Protein AF-A0A379S3F8-F1 (afdb_monomer_lite)

Foldseek 3Di:
DPPVLVVQLVPFAFAQLRLVSLLVSVVVVLVVVVWDWDADPSGDIDTDPDDDPDDDDDDDDDRHDKDWDFDDADPVGKTWIDTRPDDPPVCQAQHWDWDQDPVRDTAIWTKHWDPPDDDDDPDPGTIITHHD

Organism: NCBI:txid59203

Sequence (132 aa):
MDLSLLKALCEADAIAASEQEVRQILLDEADRLHKEVRFDGLGSVLIRLNASDGPKVMICAHMDEVGFMVRSISGEGAIDVLPVGNVRMAARQLQPVRITTREECKIPGLLEGERSGNGGERTAGGYRCAFS

Secondary structure (DSSP, 8-state):
--HHHHHHHHHS--BTTB-HHHHHHHHHHHHHTT-EEEE-SS--EEEE----SS----------B-EEEEEEE-TTS-EEEEEES---GGGSSSEEEEEE-TT--EEEEEEEE----S-S------EEEE--

InterPro domains:
  IPR008007 Peptidase M42 [PF05343] (43-111)
  IPR051464 Peptidase M42 aminopeptidase [PTHR32481] (2-113)

Structure (mmCIF, N/CA/C/O backbone):
data_AF-A0A379S3F8-F1
#
_entry.id   AF-A0A379S3F8-F1
#
loop_
_atom_site.group_PDB
_atom_site.id
_atom_site.type_symbol
_atom_site.label_atom_id
_atom_site.label_alt_id
_atom_site.label_comp_id
_atom_site.label_asym_id
_atom_site.label_entity_id
_atom_site.label_seq_id
_atom_site.pdbx_PDB_ins_code
_atom_site.Cartn_x
_atom_site.Cartn_y
_atom_site.Cartn_z
_atom_site.occupancy
_atom_site.B_iso_or_equiv
_atom_site.auth_seq_id
_atom_site.auth_comp_id
_atom_site.auth_asym_id
_atom_site.auth_atom_id
_atom_site.pdbx_PDB_model_num
ATOM 1 N N . MET A 1 1 ? 9.503 18.018 -11.773 1.00 67.81 1 MET A N 1
ATOM 2 C CA . MET A 1 1 ? 8.979 16.889 -10.982 1.00 67.81 1 MET A CA 1
ATOM 3 C C . MET A 1 1 ? 7.505 16.777 -11.296 1.00 67.81 1 MET A C 1
ATOM 5 O O . MET A 1 1 ? 6.834 17.802 -11.260 1.00 67.81 1 MET A O 1
ATOM 9 N N . ASP A 1 2 ? 7.045 15.593 -11.682 1.00 90.25 2 ASP A N 1
ATOM 10 C CA . ASP A 1 2 ? 5.632 15.351 -11.967 1.00 90.25 2 ASP A CA 1
ATOM 11 C C . ASP A 1 2 ? 4.866 15.259 -10.639 1.00 90.25 2 ASP A C 1
ATOM 13 O O . ASP A 1 2 ? 5.033 14.310 -9.872 1.00 90.25 2 ASP A O 1
ATOM 17 N N . LEU A 1 3 ? 4.094 16.301 -10.326 1.00 95.06 3 LEU A N 1
ATOM 18 C CA . LEU A 1 3 ? 3.338 16.375 -9.075 1.00 95.06 3 LEU A CA 1
ATOM 19 C C . LEU A 1 3 ? 2.124 15.442 -9.078 1.00 95.06 3 LEU A C 1
ATOM 21 O O . LEU A 1 3 ? 1.717 14.995 -8.009 1.00 95.06 3 LEU A O 1
ATOM 25 N N . SER A 1 4 ? 1.567 15.133 -10.251 1.00 94.94 4 SER A N 1
ATOM 26 C CA . SER A 1 4 ? 0.477 14.163 -10.386 1.00 94.94 4 SER A CA 1
ATOM 27 C C . SER A 1 4 ? 0.950 12.760 -10.040 1.00 94.94 4 SER A C 1
ATOM 29 O O . SER A 1 4 ? 0.295 12.091 -9.246 1.00 94.94 4 SER A O 1
ATOM 31 N N . LEU A 1 5 ? 2.110 12.347 -10.560 1.00 94.75 5 LEU A N 1
ATOM 32 C CA . LEU A 1 5 ? 2.685 11.039 -10.248 1.00 94.75 5 LEU A CA 1
ATOM 33 C C . LEU A 1 5 ? 3.024 10.921 -8.760 1.00 94.75 5 LEU A C 1
ATOM 35 O O . LEU A 1 5 ? 2.689 9.922 -8.129 1.00 94.75 5 LEU A O 1
ATOM 39 N N . LEU A 1 6 ? 3.644 11.955 -8.179 1.00 96.56 6 LEU A N 1
ATOM 40 C CA . LEU A 1 6 ? 3.950 11.941 -6.749 1.00 96.56 6 LEU A CA 1
ATOM 41 C C . LEU A 1 6 ? 2.673 11.845 -5.904 1.00 96.56 6 LEU A C 1
ATOM 43 O O . LEU A 1 6 ? 2.626 11.056 -4.968 1.00 96.56 6 LEU A O 1
ATOM 47 N N . LYS A 1 7 ? 1.633 12.616 -6.243 1.00 96.50 7 LYS A N 1
ATOM 48 C CA . LYS A 1 7 ? 0.341 12.550 -5.554 1.00 96.50 7 LYS A CA 1
ATOM 49 C C . LYS A 1 7 ? -0.275 11.153 -5.659 1.00 96.50 7 LYS A C 1
ATOM 51 O O . LYS A 1 7 ? -0.700 10.628 -4.640 1.00 96.50 7 LYS A O 1
ATOM 56 N N . ALA A 1 8 ? -0.278 10.547 -6.846 1.00 96.44 8 ALA A N 1
ATOM 57 C CA . ALA A 1 8 ? -0.815 9.203 -7.050 1.00 96.44 8 ALA A CA 1
ATOM 58 C C . ALA A 1 8 ? -0.076 8.153 -6.205 1.00 96.44 8 ALA A C 1
ATOM 60 O O . ALA A 1 8 ? -0.720 7.342 -5.551 1.00 96.44 8 ALA A O 1
ATOM 61 N N . LEU A 1 9 ? 1.259 8.213 -6.156 1.00 96.69 9 LEU A N 1
ATOM 62 C CA . LEU A 1 9 ? 2.068 7.313 -5.327 1.00 96.69 9 LEU A CA 1
ATOM 63 C C . LEU A 1 9 ? 1.836 7.529 -3.826 1.00 96.69 9 LEU A C 1
ATOM 65 O O . LEU A 1 9 ? 1.779 6.561 -3.083 1.00 96.69 9 LEU A O 1
ATOM 69 N N . CYS A 1 10 ? 1.702 8.779 -3.375 1.00 96.12 10 CYS A N 1
ATOM 70 C CA . CYS A 1 10 ? 1.463 9.090 -1.963 1.00 96.12 10 CYS A CA 1
ATOM 71 C C . CYS A 1 10 ? 0.034 8.783 -1.495 1.00 96.12 10 CYS A C 1
ATOM 73 O O . CYS A 1 10 ? -0.185 8.627 -0.300 1.00 96.12 10 CYS A O 1
ATOM 75 N N . GLU A 1 11 ? -0.945 8.788 -2.399 1.00 96.38 11 GLU A N 1
ATOM 76 C CA . GLU A 1 11 ? -2.352 8.525 -2.074 1.00 96.38 11 GLU A CA 1
ATOM 77 C C . GLU A 1 11 ? -2.769 7.072 -2.318 1.00 96.38 11 GLU A C 1
ATOM 79 O O . GLU A 1 11 ? -3.896 6.714 -1.959 1.00 96.38 11 GLU A O 1
ATOM 84 N N . ALA A 1 12 ? -1.893 6.260 -2.908 1.00 97.06 12 ALA A N 1
ATOM 85 C CA . ALA A 1 12 ? -2.070 4.824 -3.044 1.00 97.06 12 ALA A CA 1
ATOM 86 C C . ALA A 1 12 ? -1.887 4.141 -1.683 1.00 97.06 12 ALA A C 1
ATOM 88 O O . ALA A 1 12 ? -0.900 4.396 -1.004 1.00 97.06 12 ALA A O 1
ATOM 89 N N . ASP A 1 13 ? -2.820 3.266 -1.302 1.00 96.81 13 ASP A N 1
ATOM 90 C CA . ASP A 1 13 ? -2.691 2.481 -0.070 1.00 96.81 13 ASP A CA 1
ATOM 91 C C . ASP A 1 13 ? -1.903 1.198 -0.366 1.00 96.81 13 ASP A C 1
ATOM 93 O O . ASP A 1 13 ? -2.372 0.332 -1.112 1.00 96.81 13 ASP A O 1
ATOM 97 N N . ALA A 1 14 ? -0.706 1.061 0.209 1.00 96.62 14 ALA A N 1
ATOM 98 C CA . ALA A 1 14 ? 0.168 -0.081 -0.069 1.00 96.62 14 ALA A CA 1
ATOM 99 C C . ALA A 1 14 ? 0.945 -0.545 1.167 1.00 96.62 14 ALA A C 1
ATOM 101 O O . ALA A 1 14 ? 2.114 -0.226 1.341 1.00 96.62 14 ALA A O 1
ATOM 102 N N . ILE A 1 15 ? 0.327 -1.353 2.029 1.00 96.50 15 ILE A N 1
ATOM 103 C CA . ILE A 1 15 ? 1.063 -2.016 3.119 1.00 96.50 15 ILE A CA 1
ATOM 104 C C . ILE A 1 15 ? 1.820 -3.245 2.604 1.00 96.50 15 ILE A C 1
ATOM 106 O O . ILE A 1 15 ? 1.475 -3.815 1.566 1.00 96.50 15 ILE A O 1
ATOM 110 N N . ALA A 1 16 ? 2.808 -3.712 3.370 1.00 94.38 16 ALA A N 1
ATOM 111 C CA . ALA A 1 16 ? 3.544 -4.933 3.052 1.00 94.38 16 ALA A CA 1
ATOM 112 C C . ALA A 1 16 ? 2.597 -6.104 2.703 1.00 94.38 16 ALA A C 1
ATOM 114 O O . ALA A 1 16 ? 1.623 -6.366 3.414 1.00 94.38 16 ALA A O 1
ATOM 115 N N . ALA A 1 17 ? 2.907 -6.809 1.608 1.00 91.50 17 ALA A N 1
ATOM 116 C CA . ALA A 1 17 ? 2.105 -7.871 0.981 1.00 91.50 17 ALA A CA 1
ATOM 117 C C . ALA A 1 17 ? 0.786 -7.441 0.297 1.00 91.50 17 ALA A C 1
ATOM 119 O O . ALA A 1 17 ? 0.124 -8.280 -0.311 1.00 91.50 17 ALA A O 1
ATOM 120 N N . SER A 1 18 ? 0.393 -6.167 0.353 1.00 95.31 18 SER A N 1
ATOM 121 C CA . SER A 1 18 ? -0.781 -5.611 -0.342 1.00 95.31 18 SER A CA 1
ATOM 122 C C . SER A 1 18 ? -0.400 -4.341 -1.105 1.00 95.31 18 SER A C 1
ATOM 124 O O . SER A 1 18 ? -0.876 -3.256 -0.806 1.00 95.31 18 SER A O 1
ATOM 126 N N . GLU A 1 19 ? 0.474 -4.485 -2.103 1.00 96.44 19 GLU A N 1
ATOM 127 C CA . GLU A 1 19 ? 1.135 -3.364 -2.802 1.00 96.44 19 GLU A CA 1
ATOM 128 C C . GLU A 1 19 ? 0.543 -3.090 -4.201 1.00 96.44 19 GLU A C 1
ATOM 130 O O . GLU A 1 19 ? 1.209 -2.531 -5.072 1.00 96.44 19 GLU A O 1
ATOM 135 N N . GLN A 1 20 ? -0.682 -3.556 -4.461 1.00 95.31 20 GLN A N 1
ATOM 136 C CA . GLN A 1 20 ? -1.269 -3.589 -5.808 1.00 95.31 20 GLN A CA 1
ATOM 137 C C . GLN A 1 20 ? -1.469 -2.184 -6.400 1.00 95.31 20 GLN A C 1
ATOM 139 O O . GLN A 1 20 ? -1.178 -1.985 -7.577 1.00 95.31 20 GLN A O 1
ATOM 144 N N . GLU A 1 21 ? -1.905 -1.204 -5.595 1.00 96.44 21 GLU A N 1
ATOM 145 C CA . GLU A 1 21 ? -2.148 0.171 -6.063 1.00 96.44 21 GLU A CA 1
ATOM 146 C C . GLU A 1 21 ? -0.852 0.821 -6.586 1.00 96.44 21 GLU A C 1
ATOM 148 O O . GLU A 1 21 ? -0.800 1.295 -7.721 1.00 96.44 21 GLU A O 1
ATOM 153 N N . VAL A 1 22 ? 0.232 0.761 -5.802 1.00 97.31 22 VAL A N 1
ATOM 154 C CA . VAL A 1 22 ? 1.554 1.280 -6.205 1.00 97.31 22 VAL A CA 1
ATOM 155 C C . VAL A 1 22 ? 2.121 0.489 -7.380 1.00 97.31 22 VAL A C 1
ATOM 157 O O . VAL A 1 22 ? 2.674 1.067 -8.318 1.00 97.31 22 VAL A O 1
ATOM 160 N N . ARG A 1 23 ? 1.959 -0.838 -7.367 1.00 96.75 23 ARG A N 1
ATOM 161 C CA . ARG A 1 23 ? 2.400 -1.704 -8.460 1.00 96.75 23 ARG A CA 1
ATOM 162 C C . ARG A 1 23 ? 1.754 -1.311 -9.780 1.00 96.75 23 ARG A C 1
ATOM 164 O O . ARG A 1 23 ? 2.474 -1.205 -10.767 1.00 96.75 23 ARG A O 1
ATOM 171 N N . GLN A 1 24 ? 0.444 -1.073 -9.805 1.00 96.69 24 GLN A N 1
ATOM 172 C CA . GLN A 1 24 ? -0.255 -0.686 -11.028 1.00 96.69 24 GLN A CA 1
ATOM 173 C C . GLN A 1 24 ? 0.280 0.640 -11.580 1.00 96.69 24 GLN A C 1
ATOM 175 O O . GLN A 1 24 ? 0.597 0.712 -12.763 1.00 96.69 24 GLN A O 1
ATOM 180 N N . ILE A 1 25 ? 0.507 1.636 -10.715 1.00 96.94 25 ILE A N 1
ATOM 181 C CA . ILE A 1 25 ? 1.110 2.919 -11.112 1.00 96.94 25 ILE A CA 1
ATOM 182 C C . ILE A 1 25 ? 2.487 2.703 -11.766 1.00 96.94 25 ILE A C 1
ATOM 184 O O . ILE A 1 25 ? 2.793 3.301 -12.797 1.00 96.94 25 ILE A O 1
ATOM 188 N N . LEU A 1 26 ? 3.322 1.822 -11.203 1.00 96.50 26 LEU A N 1
ATOM 189 C CA . LEU A 1 26 ? 4.633 1.498 -11.780 1.00 96.50 26 LEU A CA 1
ATOM 190 C C . LEU A 1 26 ? 4.527 0.781 -13.132 1.00 96.50 26 LEU A C 1
ATOM 192 O O . LEU A 1 26 ? 5.360 1.020 -14.009 1.00 96.50 26 LEU A O 1
ATOM 196 N N . LEU A 1 27 ? 3.535 -0.097 -13.304 1.00 96.44 27 LEU A N 1
ATOM 197 C CA . LEU A 1 27 ? 3.286 -0.787 -14.571 1.00 96.44 27 LEU A CA 1
ATOM 198 C C . LEU A 1 27 ? 2.832 0.179 -15.658 1.00 96.44 27 LEU A C 1
ATOM 200 O O . LEU A 1 27 ? 3.366 0.115 -16.763 1.00 96.44 27 LEU A O 1
ATOM 204 N N . ASP A 1 28 ? 1.929 1.100 -15.333 1.00 96.44 28 ASP A N 1
ATOM 205 C CA . ASP A 1 28 ? 1.430 2.102 -16.273 1.00 96.44 28 ASP A CA 1
ATOM 206 C C . ASP A 1 28 ? 2.566 3.024 -16.746 1.00 96.44 28 ASP A C 1
ATOM 208 O O . ASP A 1 28 ? 2.716 3.285 -17.941 1.00 96.44 28 ASP A O 1
ATOM 212 N N . GLU A 1 29 ? 3.441 3.459 -15.832 1.00 95.19 29 GLU A N 1
ATOM 213 C CA . GLU A 1 29 ? 4.620 4.259 -16.187 1.00 95.19 29 GLU A CA 1
ATOM 214 C C . GLU A 1 29 ? 5.647 3.472 -17.014 1.00 95.19 29 GLU A C 1
ATOM 216 O O . GLU A 1 29 ? 6.257 4.017 -17.942 1.00 95.19 29 GLU A O 1
ATOM 221 N N . ALA A 1 30 ? 5.847 2.188 -16.708 1.00 95.19 30 ALA A N 1
ATOM 222 C CA . ALA A 1 30 ? 6.737 1.329 -17.481 1.00 95.19 30 ALA A CA 1
ATOM 223 C C . ALA A 1 30 ? 6.199 1.076 -18.897 1.00 95.19 30 ALA A C 1
ATOM 225 O O . ALA A 1 30 ? 6.976 1.141 -19.855 1.00 95.19 30 ALA A O 1
ATOM 226 N N . ASP A 1 31 ? 4.893 0.839 -19.038 1.00 95.69 31 ASP A N 1
ATOM 227 C CA . ASP A 1 31 ? 4.222 0.629 -20.322 1.00 95.69 31 ASP A CA 1
ATOM 228 C C . ASP A 1 31 ? 4.250 1.897 -21.182 1.00 95.69 31 ASP A C 1
ATOM 230 O O . ASP A 1 31 ? 4.649 1.852 -22.349 1.00 95.69 31 ASP A O 1
ATOM 234 N N . ARG A 1 32 ? 3.985 3.061 -20.572 1.00 95.00 32 ARG A N 1
ATOM 235 C CA . ARG A 1 32 ? 4.102 4.382 -21.215 1.00 95.00 32 ARG A CA 1
ATOM 236 C C . ARG A 1 32 ? 5.498 4.642 -21.790 1.00 95.00 32 ARG A C 1
ATOM 238 O O . ARG A 1 32 ? 5.643 5.368 -22.773 1.00 95.00 32 ARG A O 1
ATOM 245 N N . LEU A 1 33 ? 6.536 4.074 -21.177 1.00 94.69 33 LEU A N 1
ATOM 246 C CA . LEU A 1 33 ? 7.931 4.167 -21.623 1.00 94.69 33 LEU A CA 1
ATOM 247 C C . LEU A 1 33 ? 8.397 2.943 -22.431 1.00 94.69 33 LEU A C 1
ATOM 249 O O . LEU A 1 33 ? 9.587 2.853 -22.762 1.00 94.69 33 LEU A O 1
ATOM 253 N N . HIS A 1 34 ? 7.487 2.012 -22.731 1.00 94.75 34 HIS A N 1
ATOM 254 C CA . HIS A 1 34 ? 7.724 0.752 -23.437 1.00 94.75 34 HIS A CA 1
ATOM 255 C C . HIS A 1 34 ? 8.895 -0.050 -22.853 1.00 94.75 34 HIS A C 1
ATOM 257 O O . HIS A 1 34 ? 9.795 -0.505 -23.569 1.00 94.75 34 HIS A O 1
ATOM 263 N N . LYS A 1 35 ? 8.928 -0.173 -21.524 1.00 95.44 35 LYS A N 1
ATOM 264 C CA . LYS A 1 35 ? 9.963 -0.913 -20.798 1.00 95.44 35 LYS A CA 1
ATOM 265 C C . LYS A 1 35 ? 9.520 -2.332 -20.499 1.00 95.44 35 LYS A C 1
ATOM 267 O O . LYS A 1 35 ? 8.362 -2.605 -20.212 1.00 95.44 35 LYS A O 1
ATOM 272 N N . GLU A 1 36 ? 10.483 -3.246 -20.539 1.00 94.00 36 GLU A N 1
ATOM 273 C CA . GLU A 1 36 ? 10.242 -4.621 -20.126 1.00 94.00 36 GLU A CA 1
ATOM 274 C C . GLU A 1 36 ? 10.110 -4.678 -18.606 1.00 94.00 36 GLU A C 1
ATOM 276 O O . GLU A 1 36 ? 11.012 -4.243 -17.877 1.00 94.00 36 GLU A O 1
ATOM 281 N N . VAL A 1 37 ? 9.008 -5.266 -18.154 1.00 96.62 37 VAL A N 1
ATOM 282 C CA . VAL A 1 37 ? 8.728 -5.506 -16.744 1.00 96.62 37 VAL A CA 1
ATOM 283 C C . VAL A 1 37 ? 8.780 -6.998 -16.452 1.00 96.62 37 VAL A C 1
ATOM 285 O O . VAL A 1 37 ? 8.283 -7.824 -17.217 1.00 96.62 37 VAL A O 1
ATOM 288 N N . ARG A 1 38 ? 9.385 -7.347 -15.320 1.00 96.44 38 ARG A N 1
ATOM 289 C CA . ARG A 1 38 ? 9.357 -8.685 -14.731 1.00 96.44 38 ARG A CA 1
ATOM 290 C C . ARG A 1 38 ? 8.938 -8.580 -13.271 1.00 96.44 38 ARG A C 1
ATOM 292 O O . ARG A 1 38 ? 9.053 -7.515 -12.673 1.00 96.44 38 ARG A O 1
ATOM 299 N N . PHE A 1 39 ? 8.514 -9.699 -12.701 1.00 96.38 39 PHE A N 1
ATOM 300 C CA . PHE A 1 39 ? 8.193 -9.801 -11.281 1.00 96.38 39 PHE A CA 1
ATOM 301 C C . PHE A 1 39 ? 9.059 -10.862 -10.612 1.00 96.38 39 PHE A C 1
ATOM 303 O O . PHE A 1 39 ? 9.471 -11.829 -11.262 1.00 96.38 39 PHE A O 1
ATOM 310 N N . ASP A 1 40 ? 9.332 -10.683 -9.323 1.00 94.50 40 ASP A N 1
ATOM 311 C CA . ASP A 1 40 ? 9.836 -11.768 -8.481 1.00 94.50 40 ASP A CA 1
ATOM 312 C C . ASP A 1 40 ? 8.679 -12.599 -7.886 1.00 94.50 40 ASP A C 1
ATOM 314 O O . ASP A 1 40 ? 7.504 -12.365 -8.173 1.00 94.50 40 ASP A O 1
ATOM 318 N N . GLY A 1 41 ? 9.005 -13.598 -7.060 1.00 93.44 41 GLY A N 1
ATOM 319 C 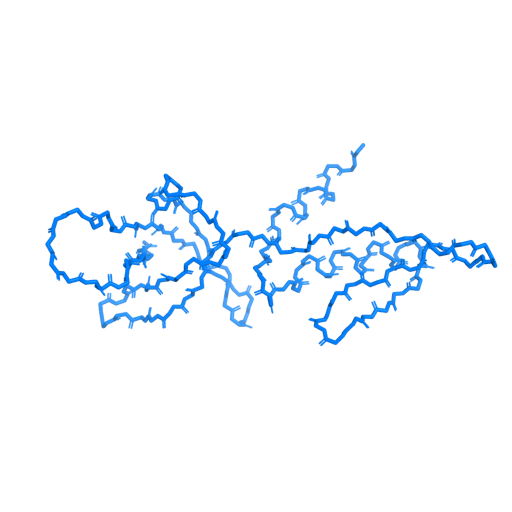CA . GLY A 1 41 ? 8.006 -14.471 -6.432 1.00 93.44 41 GLY A CA 1
ATOM 320 C C . GLY A 1 41 ? 7.163 -13.813 -5.330 1.00 93.44 41 GLY A C 1
ATOM 321 O O . GLY A 1 41 ? 6.156 -14.391 -4.930 1.00 93.44 41 GLY A O 1
ATOM 322 N N . LEU A 1 42 ? 7.558 -12.635 -4.838 1.00 93.00 42 LEU A N 1
ATOM 323 C CA . LEU A 1 42 ? 6.805 -11.842 -3.857 1.00 93.00 42 LEU A CA 1
ATOM 324 C C . LEU A 1 42 ? 5.945 -10.771 -4.543 1.00 93.00 42 LEU A C 1
ATOM 326 O O . LEU A 1 42 ? 4.981 -10.268 -3.969 1.00 93.00 42 LEU A O 1
ATOM 330 N N . GLY A 1 43 ? 6.266 -10.462 -5.799 1.00 92.06 43 GLY A N 1
ATOM 331 C CA . GLY A 1 43 ? 5.593 -9.473 -6.615 1.00 92.06 43 GLY A CA 1
ATOM 332 C C . GLY A 1 43 ? 6.327 -8.135 -6.737 1.00 92.06 43 GLY A C 1
ATOM 333 O O . GLY A 1 43 ? 5.746 -7.182 -7.248 1.00 92.06 43 GLY A O 1
ATOM 334 N N . SER A 1 44 ? 7.593 -8.040 -6.334 1.00 95.50 44 SER A N 1
ATOM 335 C CA . SER A 1 44 ? 8.397 -6.847 -6.616 1.00 95.50 44 SER A CA 1
ATOM 336 C C . SER A 1 44 ? 8.463 -6.598 -8.122 1.00 95.50 44 SER A C 1
ATOM 338 O O . SER A 1 44 ? 8.563 -7.542 -8.909 1.00 95.50 44 SER A O 1
ATOM 340 N N . VAL A 1 45 ? 8.444 -5.330 -8.530 1.00 96.88 45 VAL A N 1
ATOM 341 C CA . VAL A 1 45 ? 8.497 -4.932 -9.942 1.00 96.88 45 VAL A CA 1
ATOM 342 C C . VAL A 1 45 ? 9.947 -4.704 -10.363 1.00 96.88 45 VAL A C 1
ATOM 344 O O . VAL A 1 45 ? 10.633 -3.838 -9.826 1.00 96.88 45 VAL A O 1
ATOM 347 N N . LEU A 1 46 ? 10.421 -5.457 -11.356 1.00 97.31 46 LEU A N 1
ATOM 348 C CA . LEU A 1 46 ? 11.745 -5.296 -11.953 1.00 97.31 46 LEU A CA 1
ATOM 349 C C . LEU A 1 46 ? 11.609 -4.697 -13.353 1.00 97.31 46 LEU A C 1
ATOM 351 O O . LEU A 1 46 ? 11.208 -5.382 -14.294 1.00 97.31 46 LEU A O 1
ATOM 355 N N . ILE A 1 47 ? 11.984 -3.427 -13.498 1.00 97.06 47 ILE A N 1
ATOM 356 C CA . ILE A 1 47 ? 11.922 -2.699 -14.770 1.00 97.06 47 ILE A CA 1
ATOM 357 C C . ILE A 1 47 ? 13.315 -2.651 -15.394 1.00 97.06 47 ILE A C 1
ATOM 359 O O . ILE A 1 47 ? 14.260 -2.112 -14.810 1.00 97.06 47 ILE A O 1
ATOM 363 N N . ARG A 1 48 ? 13.457 -3.177 -16.613 1.00 95.44 48 ARG A N 1
ATOM 364 C CA . ARG A 1 48 ? 14.713 -3.083 -17.365 1.00 95.44 48 ARG A CA 1
ATOM 365 C C . ARG A 1 48 ? 14.750 -1.784 -18.170 1.00 95.44 48 ARG A C 1
ATOM 367 O O . ARG A 1 48 ? 14.032 -1.631 -19.154 1.00 95.44 48 ARG A O 1
ATOM 374 N N . LEU A 1 49 ? 15.631 -0.858 -17.783 1.00 94.25 49 LEU A N 1
ATOM 375 C CA . LEU A 1 49 ? 15.768 0.439 -18.460 1.00 94.25 49 LEU A CA 1
ATOM 376 C C . LEU A 1 49 ?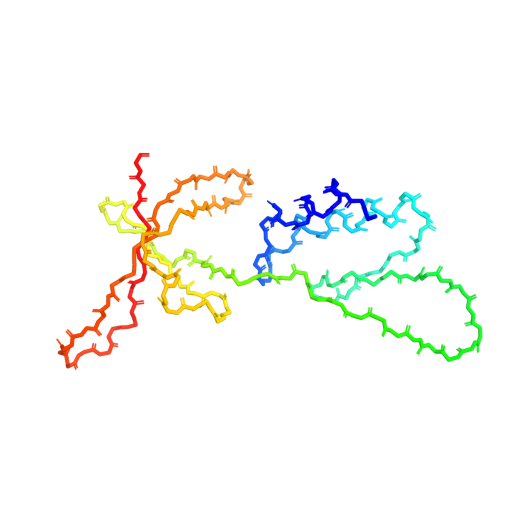 16.348 0.324 -19.878 1.00 94.25 49 LEU A C 1
ATOM 378 O O . LEU A 1 49 ? 15.871 1.003 -20.793 1.00 94.25 49 LEU A O 1
ATOM 382 N N . ASN A 1 50 ? 17.369 -0.515 -20.065 1.00 91.81 50 ASN A N 1
ATOM 383 C CA . ASN A 1 50 ? 18.041 -0.746 -21.342 1.00 91.81 50 ASN A CA 1
ATOM 384 C C . ASN A 1 50 ? 18.636 -2.165 -21.437 1.00 91.81 50 ASN A C 1
ATOM 386 O O . ASN A 1 50 ? 18.751 -2.888 -20.446 1.00 91.81 50 ASN A O 1
ATOM 390 N N . ALA A 1 51 ? 19.012 -2.561 -22.653 1.00 91.44 51 ALA A N 1
ATOM 391 C CA . ALA A 1 51 ? 19.853 -3.727 -22.902 1.00 91.44 51 ALA A CA 1
ATOM 392 C C . ALA A 1 51 ? 21.303 -3.256 -23.084 1.00 91.44 51 ALA A C 1
ATOM 394 O O . ALA A 1 51 ? 21.561 -2.356 -23.882 1.00 91.44 51 ALA A O 1
ATOM 395 N N . SER A 1 52 ? 22.229 -3.825 -22.316 1.00 93.38 52 SER A N 1
ATOM 396 C CA . SER A 1 52 ? 23.656 -3.502 -22.358 1.00 93.38 52 SER A CA 1
ATOM 397 C C . SER A 1 52 ? 24.468 -4.719 -21.921 1.00 93.38 52 SER A C 1
ATOM 399 O O . SER A 1 52 ? 24.038 -5.447 -21.024 1.00 93.38 52 SER A O 1
ATOM 401 N N . ASP A 1 53 ? 25.642 -4.900 -22.525 1.00 93.62 53 ASP A N 1
ATOM 402 C CA . ASP A 1 53 ? 26.615 -5.945 -22.170 1.00 93.62 53 ASP A CA 1
ATOM 403 C C . ASP A 1 53 ? 27.576 -5.504 -21.047 1.00 93.62 53 ASP A C 1
ATOM 405 O O . ASP A 1 53 ? 28.480 -6.240 -20.653 1.00 93.62 53 ASP A O 1
ATOM 409 N N . GLY A 1 54 ? 27.396 -4.285 -20.527 1.00 95.19 54 GLY A N 1
ATOM 410 C CA . GLY A 1 54 ? 28.143 -3.755 -19.389 1.00 95.19 54 GLY A CA 1
ATOM 411 C C . GLY A 1 54 ? 27.697 -4.320 -18.028 1.00 95.19 54 GLY A C 1
ATOM 412 O O . GLY A 1 54 ? 26.853 -5.217 -17.947 1.00 95.19 54 GLY A O 1
ATOM 413 N N . PRO A 1 55 ? 28.240 -3.786 -16.916 1.00 95.50 55 PRO A N 1
ATOM 414 C CA . PRO A 1 55 ? 27.847 -4.209 -15.576 1.00 95.50 55 PRO A CA 1
ATOM 415 C C . PRO A 1 55 ? 26.361 -3.926 -15.312 1.00 95.50 55 PRO A C 1
ATOM 417 O O . PRO A 1 55 ? 25.842 -2.860 -15.647 1.00 95.50 55 PRO A O 1
ATOM 420 N N . LYS A 1 56 ? 25.675 -4.875 -14.665 1.00 95.56 56 LYS A N 1
ATOM 421 C CA . LYS A 1 56 ? 24.274 -4.714 -14.255 1.00 95.56 56 LYS A CA 1
ATOM 422 C C . LYS A 1 56 ? 24.199 -3.846 -13.003 1.00 95.56 56 LYS A C 1
ATOM 424 O O . LYS A 1 56 ? 24.773 -4.198 -11.976 1.00 95.56 56 LYS A O 1
ATOM 429 N N . VAL A 1 57 ? 23.463 -2.741 -13.089 1.00 96.19 57 VAL A N 1
ATOM 430 C CA . VAL A 1 57 ? 23.216 -1.820 -11.973 1.00 96.19 57 VAL A CA 1
ATOM 431 C C . VAL A 1 57 ? 21.745 -1.900 -11.580 1.00 96.19 57 VAL A C 1
ATOM 433 O O . VAL A 1 57 ? 20.872 -1.854 -12.445 1.00 96.19 57 VAL A O 1
ATOM 436 N N . MET A 1 58 ? 21.477 -2.015 -10.279 1.00 96.56 58 MET A N 1
ATOM 437 C CA . MET A 1 58 ? 20.126 -2.041 -9.721 1.00 96.56 58 MET A CA 1
ATOM 438 C C . MET A 1 58 ? 19.892 -0.787 -8.882 1.00 96.56 58 MET A C 1
ATOM 440 O O . MET A 1 58 ? 20.654 -0.507 -7.958 1.00 96.56 58 MET A O 1
ATOM 444 N N . ILE A 1 59 ? 18.823 -0.058 -9.198 1.00 97.38 59 ILE A N 1
ATOM 445 C CA . ILE A 1 59 ? 18.280 1.006 -8.352 1.00 97.38 59 ILE A CA 1
ATOM 446 C C . ILE A 1 59 ? 17.025 0.428 -7.710 1.00 97.38 59 ILE A C 1
ATOM 448 O O . ILE A 1 59 ? 16.135 -0.029 -8.424 1.00 97.38 59 ILE A O 1
ATOM 452 N N . CYS A 1 60 ? 16.986 0.397 -6.381 1.00 96.12 60 CYS A N 1
ATOM 453 C CA . CYS A 1 60 ? 15.910 -0.234 -5.629 1.00 96.12 60 CYS A CA 1
ATOM 454 C C . CYS A 1 60 ? 15.217 0.789 -4.728 1.00 96.12 60 CYS A C 1
ATOM 456 O O . CYS A 1 60 ? 15.879 1.580 -4.055 1.00 96.12 60 CYS A O 1
ATOM 458 N N . ALA A 1 61 ? 13.891 0.735 -4.721 1.00 96.56 61 ALA A N 1
ATOM 459 C CA . ALA A 1 61 ? 13.004 1.389 -3.771 1.00 96.56 61 ALA A CA 1
ATOM 460 C C . ALA A 1 61 ? 11.958 0.354 -3.336 1.00 96.56 61 ALA A C 1
ATOM 462 O O . ALA A 1 61 ? 11.693 -0.596 -4.075 1.00 96.56 61 ALA A O 1
ATOM 463 N N . HIS A 1 62 ? 11.391 0.518 -2.145 1.00 96.38 62 HIS A N 1
ATOM 464 C CA . HIS A 1 62 ? 10.340 -0.364 -1.642 1.00 96.38 62 HIS A CA 1
ATOM 465 C C . HIS A 1 62 ? 8.961 0.252 -1.930 1.00 96.38 62 HIS A C 1
ATOM 467 O O . HIS A 1 62 ? 8.830 1.476 -1.950 1.00 96.38 62 HIS A O 1
ATOM 473 N N . MET A 1 63 ? 7.968 -0.591 -2.236 1.00 96.25 63 MET A N 1
ATOM 474 C CA . MET A 1 63 ? 6.608 -0.151 -2.592 1.00 96.25 63 MET A CA 1
ATOM 475 C C . MET A 1 63 ? 5.730 0.067 -1.363 1.00 96.25 63 MET A C 1
ATOM 477 O O . MET A 1 63 ? 4.731 0.774 -1.449 1.00 96.25 63 MET A O 1
ATOM 481 N N . ASP A 1 64 ? 6.087 -0.570 -0.253 1.00 96.69 64 ASP A N 1
ATOM 482 C CA . ASP A 1 64 ? 5.277 -0.611 0.945 1.00 96.69 64 ASP A CA 1
ATOM 483 C C . ASP A 1 64 ? 5.438 0.632 1.823 1.00 96.69 64 ASP A C 1
ATOM 485 O O . ASP A 1 64 ? 6.508 1.239 1.931 1.00 96.69 64 ASP A O 1
ATOM 489 N N . GLU A 1 65 ? 4.363 0.958 2.526 1.00 95.81 65 GLU A N 1
ATOM 490 C CA . GLU A 1 65 ? 4.329 1.957 3.579 1.00 95.81 65 GLU A CA 1
ATOM 491 C C . GLU A 1 65 ? 3.986 1.341 4.942 1.00 95.81 65 GLU A C 1
ATOM 493 O O . GLU A 1 65 ? 3.459 0.230 5.071 1.00 95.81 65 GLU A O 1
ATOM 498 N N . VAL A 1 66 ? 4.292 2.094 5.999 1.00 96.00 66 VAL A N 1
ATOM 499 C CA . VAL A 1 66 ? 3.891 1.725 7.359 1.00 96.00 66 VAL A CA 1
ATOM 500 C C . VAL A 1 66 ? 2.395 1.959 7.542 1.00 96.00 66 VAL A C 1
ATOM 502 O O . VAL A 1 66 ? 1.867 2.994 7.152 1.00 96.00 66 VAL A O 1
ATOM 505 N N . GLY A 1 67 ? 1.714 1.035 8.212 1.00 95.00 67 GLY A N 1
ATOM 506 C CA . GLY A 1 67 ? 0.267 1.117 8.369 1.00 95.00 67 GLY A CA 1
ATOM 507 C C . GLY A 1 67 ? -0.264 0.180 9.439 1.00 95.00 67 GLY A C 1
ATOM 508 O O . GLY A 1 67 ? 0.420 -0.137 10.416 1.00 95.00 67 GLY A O 1
ATOM 509 N N . PHE A 1 68 ? -1.503 -0.266 9.255 1.00 95.06 68 PHE A N 1
ATOM 510 C CA . PHE A 1 68 ? -2.188 -1.161 10.179 1.00 95.06 68 PHE A CA 1
ATOM 511 C C . PHE A 1 68 ? -2.951 -2.245 9.418 1.00 95.06 68 PHE A C 1
ATOM 513 O O . PHE A 1 68 ? -3.402 -2.029 8.297 1.00 95.06 68 PHE A O 1
ATOM 520 N N . MET A 1 69 ? -3.123 -3.404 10.048 1.00 95.38 69 MET A N 1
ATOM 521 C CA . MET A 1 69 ? -3.899 -4.527 9.526 1.00 95.38 69 MET A CA 1
ATOM 522 C C . MET A 1 69 ? -5.010 -4.892 10.505 1.00 95.38 69 MET A C 1
ATOM 524 O O . MET A 1 69 ? -4.769 -4.999 11.708 1.00 95.38 69 MET A O 1
ATOM 528 N N . VAL A 1 70 ? -6.216 -5.117 9.983 1.00 95.06 70 VAL A N 1
ATOM 529 C CA . VAL A 1 70 ? -7.362 -5.585 10.773 1.00 95.06 70 VAL A CA 1
ATOM 530 C C . VAL A 1 70 ? -7.073 -6.969 11.353 1.00 95.06 70 VAL A C 1
ATOM 532 O O . VAL A 1 70 ? -6.720 -7.896 10.626 1.00 95.06 70 VAL A O 1
ATOM 535 N N . ARG A 1 71 ? -7.239 -7.103 12.670 1.00 94.25 71 ARG A N 1
ATOM 536 C CA . ARG A 1 71 ? -7.037 -8.344 13.424 1.00 94.25 71 ARG A CA 1
ATOM 537 C C . ARG A 1 71 ? -8.359 -9.001 13.803 1.00 94.25 71 ARG A C 1
ATOM 539 O O . ARG A 1 71 ? -8.510 -10.208 13.636 1.00 94.25 71 ARG A O 1
ATOM 546 N N . SER A 1 72 ? -9.280 -8.223 14.357 1.00 93.69 72 SER A N 1
ATOM 547 C CA . SER A 1 72 ? -10.568 -8.703 14.857 1.00 93.69 72 SER A CA 1
ATOM 548 C C . SER A 1 72 ? -11.617 -7.604 14.793 1.00 93.69 72 SER A C 1
ATOM 550 O O . SER A 1 72 ? -11.295 -6.422 14.710 1.00 93.69 72 SER A O 1
ATOM 552 N N . ILE A 1 73 ? -12.880 -8.019 14.817 1.00 93.69 73 ILE A N 1
ATOM 553 C CA . ILE A 1 73 ? -14.036 -7.130 14.909 1.00 93.69 73 ILE A CA 1
ATOM 554 C C . ILE A 1 73 ? -14.805 -7.553 16.161 1.00 93.69 73 ILE A C 1
ATOM 556 O O . ILE A 1 73 ? -15.123 -8.736 16.311 1.00 93.69 73 ILE A O 1
ATOM 560 N N . SER A 1 74 ? -15.043 -6.617 17.079 1.00 90.50 74 SER A N 1
ATOM 561 C CA . SER A 1 74 ? -15.769 -6.867 18.327 1.00 90.50 74 SER A CA 1
ATOM 562 C C . SER A 1 74 ? -17.279 -6.981 18.087 1.00 90.50 74 SER A C 1
ATOM 564 O O . SER A 1 74 ? -17.788 -6.577 17.040 1.00 90.50 74 SER A O 1
ATOM 566 N N . GLY A 1 75 ? -18.018 -7.512 19.068 1.00 88.31 75 GLY A N 1
ATOM 567 C CA . GLY A 1 75 ? -19.481 -7.618 18.985 1.00 88.31 75 GLY A CA 1
ATOM 568 C C . GLY A 1 75 ? -20.189 -6.259 18.919 1.00 88.31 75 GLY A C 1
ATOM 569 O O . GLY A 1 75 ? -21.281 -6.153 18.371 1.00 88.31 75 GLY A O 1
ATOM 570 N N . GLU A 1 76 ? -19.543 -5.215 19.431 1.00 89.12 76 GLU A N 1
ATOM 571 C CA . GLU A 1 76 ? -19.992 -3.821 19.400 1.00 89.12 76 GLU A CA 1
ATOM 572 C C . GLU A 1 76 ? -19.576 -3.089 18.111 1.00 89.12 76 GLU A C 1
ATOM 574 O O . GLU A 1 76 ? -19.879 -1.909 17.954 1.00 89.12 76 GLU A O 1
ATOM 579 N N . GLY A 1 77 ? -18.879 -3.766 17.191 1.00 88.00 77 GLY A N 1
ATOM 580 C CA . GLY A 1 77 ? -18.440 -3.199 15.914 1.00 88.00 77 GLY A CA 1
ATOM 581 C C . GLY A 1 77 ? -17.106 -2.448 15.962 1.00 88.00 77 GLY A C 1
ATOM 582 O O . GLY A 1 77 ? -16.754 -1.787 14.986 1.00 88.00 77 GLY A O 1
ATOM 583 N N . ALA A 1 78 ? -16.339 -2.545 17.054 1.00 89.62 78 ALA A N 1
ATOM 584 C CA . ALA A 1 78 ? -14.990 -1.986 17.099 1.00 89.62 78 ALA A CA 1
ATOM 585 C C . ALA A 1 78 ? -14.025 -2.845 16.270 1.00 89.62 78 ALA A C 1
ATOM 587 O O . ALA A 1 78 ? -14.065 -4.074 16.345 1.00 89.62 78 ALA A O 1
ATOM 588 N N . ILE A 1 79 ? -13.137 -2.212 15.500 1.00 94.00 79 ILE A N 1
ATOM 589 C CA . ILE A 1 79 ? -12.150 -2.925 14.679 1.00 94.00 79 ILE A CA 1
ATOM 590 C C . ILE A 1 79 ? -10.788 -2.859 15.360 1.00 94.00 79 ILE A C 1
ATOM 592 O O . ILE A 1 79 ? -10.174 -1.794 15.424 1.00 94.00 79 ILE A O 1
ATOM 596 N N . ASP A 1 80 ? -10.300 -3.996 15.846 1.00 91.94 80 ASP A N 1
ATOM 597 C CA . ASP A 1 80 ? -8.954 -4.088 16.399 1.00 91.94 80 ASP A CA 1
ATOM 598 C C . ASP A 1 80 ? -7.936 -4.221 15.264 1.00 91.94 80 ASP A C 1
ATOM 600 O O . ASP A 1 80 ? -8.099 -5.041 14.353 1.00 91.94 80 ASP A O 1
ATOM 604 N N . VAL A 1 81 ? -6.844 -3.464 15.343 1.00 93.88 81 VAL A N 1
ATOM 605 C CA . VAL A 1 81 ? -5.777 -3.465 14.341 1.00 93.88 81 VAL A CA 1
ATOM 606 C C . VAL A 1 81 ? -4.405 -3.726 14.961 1.00 93.88 81 VAL A C 1
ATOM 608 O O . VAL A 1 81 ? -4.151 -3.452 16.135 1.00 93.88 81 VAL A O 1
ATOM 611 N N . LEU A 1 82 ? -3.493 -4.267 14.156 1.00 92.19 82 LEU A N 1
ATOM 612 C CA . LEU A 1 82 ? -2.081 -4.437 14.493 1.00 92.19 82 LEU A CA 1
ATOM 613 C C . LEU A 1 82 ? -1.221 -3.560 13.581 1.00 92.19 82 LEU A C 1
ATOM 615 O O . LEU A 1 82 ? -1.534 -3.448 12.396 1.00 92.19 82 LEU A O 1
ATOM 619 N N . PRO A 1 83 ? -0.140 -2.944 14.090 1.00 93.12 83 PRO A N 1
ATOM 620 C CA . PRO A 1 83 ? 0.760 -2.164 13.253 1.00 93.12 83 PRO A CA 1
ATOM 621 C C . PRO A 1 83 ? 1.512 -3.074 12.273 1.00 93.12 83 PRO A C 1
ATOM 623 O O . PRO A 1 83 ? 2.009 -4.136 12.652 1.00 93.12 83 PRO A O 1
ATOM 626 N N . VAL A 1 84 ? 1.634 -2.618 11.030 1.00 94.75 84 VAL A N 1
ATOM 627 C CA . VAL A 1 84 ? 2.494 -3.195 9.993 1.00 94.75 84 VAL A CA 1
ATOM 628 C C . VAL A 1 84 ? 3.665 -2.236 9.796 1.00 94.75 84 VAL A C 1
ATOM 630 O O . VAL A 1 84 ? 3.481 -1.068 9.452 1.00 94.75 84 VAL A O 1
ATOM 633 N N . GLY A 1 85 ? 4.877 -2.706 10.090 1.00 92.19 85 GLY A N 1
ATOM 634 C CA . GLY A 1 85 ? 6.060 -1.850 10.183 1.00 92.19 85 GLY A CA 1
ATOM 635 C C . GLY A 1 85 ? 6.120 -1.040 11.487 1.00 92.19 85 GLY A C 1
ATOM 636 O O . GLY A 1 85 ? 5.445 -1.338 12.475 1.00 92.19 85 GLY A O 1
ATOM 637 N N . ASN A 1 86 ? 6.977 -0.014 11.519 1.00 92.38 86 ASN A N 1
ATOM 638 C CA . ASN A 1 86 ? 7.255 0.760 12.732 1.00 92.38 86 ASN A CA 1
ATOM 639 C C . ASN A 1 86 ? 6.539 2.121 12.741 1.00 92.38 86 ASN A C 1
ATOM 641 O O . ASN A 1 86 ? 7.165 3.177 12.622 1.00 92.38 86 ASN A O 1
ATOM 645 N N . VAL A 1 87 ? 5.214 2.102 12.902 1.00 90.75 87 VAL A N 1
ATOM 646 C CA . VAL A 1 87 ? 4.417 3.330 13.058 1.00 90.75 87 VAL A CA 1
ATOM 647 C C . VAL A 1 87 ? 4.811 4.039 14.356 1.00 90.75 87 VAL A C 1
ATOM 649 O O . VAL A 1 87 ? 4.815 3.426 15.425 1.00 90.75 87 VAL A O 1
ATOM 652 N N . ARG A 1 88 ? 5.115 5.341 14.315 1.00 87.69 88 ARG A N 1
ATOM 653 C CA . ARG A 1 88 ? 5.505 6.106 15.515 1.00 87.69 88 ARG A CA 1
ATOM 654 C C . ARG A 1 88 ? 4.427 6.027 16.595 1.00 87.69 88 ARG A C 1
ATOM 656 O O . ARG A 1 88 ? 3.265 6.254 16.295 1.00 87.69 88 ARG A O 1
ATOM 663 N N . MET A 1 89 ? 4.806 5.810 17.858 1.00 83.38 89 MET A N 1
ATOM 664 C CA . MET A 1 89 ? 3.850 5.715 18.982 1.00 83.38 89 MET A CA 1
ATOM 665 C C . MET A 1 89 ? 2.928 6.940 19.097 1.00 83.38 89 MET A C 1
ATOM 667 O O . MET A 1 89 ? 1.744 6.791 19.371 1.00 83.38 89 MET A O 1
ATOM 671 N N . ALA A 1 90 ? 3.461 8.141 18.845 1.00 86.25 90 ALA A N 1
ATOM 672 C CA . ALA A 1 90 ? 2.696 9.390 18.864 1.00 86.25 90 ALA A CA 1
ATOM 673 C C . ALA A 1 90 ? 1.671 9.504 17.717 1.00 86.25 90 ALA A C 1
ATOM 675 O O . ALA A 1 90 ? 0.734 10.281 17.823 1.00 86.25 90 ALA A O 1
ATOM 676 N N . ALA A 1 91 ? 1.834 8.723 16.645 1.00 86.69 91 ALA A N 1
ATOM 677 C CA . ALA A 1 91 ? 0.938 8.679 15.491 1.00 86.69 91 ALA A CA 1
ATOM 678 C C . ALA A 1 91 ? -0.066 7.513 15.577 1.00 86.69 91 ALA A C 1
ATOM 680 O O . ALA A 1 91 ? -0.600 7.080 14.565 1.00 86.69 91 ALA A O 1
ATOM 681 N N . ARG A 1 92 ? -0.299 6.957 16.774 1.00 88.12 92 ARG A N 1
ATOM 682 C CA . ARG A 1 92 ? -1.261 5.858 16.985 1.00 88.12 92 ARG A CA 1
ATOM 683 C C . ARG A 1 92 ? -2.534 6.306 17.709 1.00 88.12 92 ARG A C 1
ATOM 685 O O . ARG A 1 92 ? -3.297 5.459 18.151 1.00 88.12 92 ARG A O 1
ATOM 692 N N . GLN A 1 93 ? -2.736 7.610 17.897 1.00 89.38 93 GLN A N 1
ATOM 693 C CA . GLN A 1 93 ? -3.852 8.166 18.667 1.00 89.38 93 GLN A CA 1
ATOM 694 C C . GLN A 1 93 ? -4.551 9.272 17.882 1.00 89.38 93 GLN A C 1
ATOM 696 O O . GLN A 1 93 ? -3.883 10.165 17.357 1.00 89.38 93 GLN A O 1
ATOM 701 N N . LEU A 1 94 ? -5.884 9.200 17.834 1.00 91.88 94 LEU A N 1
ATOM 702 C CA . LEU A 1 94 ? -6.773 10.154 17.169 1.00 91.88 94 LEU A CA 1
ATOM 703 C C . LEU A 1 94 ? -6.334 10.486 15.735 1.00 91.88 94 LEU A C 1
ATOM 705 O O . LEU A 1 94 ? -6.339 11.646 15.328 1.00 91.88 94 LEU A O 1
ATOM 709 N N . GLN A 1 95 ? -5.907 9.469 14.983 1.00 93.75 95 GLN A N 1
ATOM 710 C CA . GLN A 1 95 ? -5.483 9.645 13.595 1.00 93.75 95 GLN A CA 1
ATOM 711 C C . GLN A 1 95 ? -6.616 9.262 12.641 1.00 93.75 95 GLN A C 1
ATOM 713 O O . GLN A 1 95 ? -7.131 8.147 12.751 1.00 93.75 95 GLN A O 1
ATOM 718 N N . PRO A 1 96 ? -7.004 10.137 11.697 1.00 95.62 96 PRO A N 1
ATOM 719 C CA . PRO A 1 96 ? -7.870 9.748 10.594 1.00 95.62 96 PRO A CA 1
ATOM 720 C C . PRO A 1 96 ? -7.185 8.667 9.764 1.00 95.62 96 PRO A C 1
ATOM 722 O O . PRO A 1 96 ? -6.028 8.815 9.370 1.00 95.62 96 PRO A O 1
ATOM 725 N N . VAL A 1 97 ? -7.900 7.582 9.504 1.00 96.06 97 VAL A N 1
ATOM 726 C CA . VAL A 1 97 ? -7.420 6.447 8.716 1.00 96.06 97 VAL A CA 1
ATOM 727 C C . VAL A 1 97 ? -8.500 6.004 7.740 1.00 96.06 97 VAL A C 1
ATOM 729 O O . VAL A 1 97 ? -9.653 6.429 7.816 1.00 96.06 97 VAL A O 1
ATOM 732 N N . ARG A 1 98 ? -8.132 5.129 6.811 1.00 96.69 98 ARG A N 1
ATOM 733 C CA . ARG A 1 98 ? -9.069 4.439 5.927 1.00 96.69 98 ARG A CA 1
ATOM 734 C C . ARG A 1 98 ? -8.716 2.960 5.868 1.00 96.69 98 ARG A C 1
ATOM 736 O O . ARG A 1 98 ? -7.542 2.607 5.921 1.00 96.69 98 ARG A O 1
ATOM 743 N N . ILE A 1 99 ? -9.734 2.111 5.794 1.00 96.62 99 ILE A N 1
ATOM 744 C CA . ILE A 1 99 ? -9.592 0.668 5.606 1.00 96.62 99 ILE A CA 1
ATOM 745 C C . ILE A 1 99 ? -9.961 0.336 4.169 1.00 96.62 99 ILE A C 1
ATOM 747 O O . ILE A 1 99 ? -11.070 0.647 3.736 1.00 96.62 99 ILE A O 1
ATOM 751 N N . THR A 1 100 ? -9.061 -0.341 3.465 1.00 97.25 100 THR A N 1
ATOM 752 C CA . THR A 1 100 ? -9.319 -0.887 2.130 1.00 97.25 100 THR A CA 1
ATOM 753 C C . THR A 1 100 ? -9.795 -2.332 2.260 1.00 97.25 100 THR A C 1
ATOM 755 O O . THR A 1 100 ? -9.110 -3.173 2.848 1.00 97.25 100 THR A O 1
ATOM 758 N N . THR A 1 101 ? -10.999 -2.630 1.767 1.00 96.56 101 THR A N 1
ATOM 759 C CA . THR A 1 101 ? -11.552 -3.994 1.775 1.00 96.56 101 THR A CA 1
ATOM 760 C C . THR A 1 101 ? -10.987 -4.829 0.622 1.00 96.56 101 THR A C 1
ATOM 762 O O . THR A 1 101 ? -10.335 -4.319 -0.285 1.00 96.56 101 THR A O 1
ATOM 765 N N . ARG A 1 102 ? -11.277 -6.137 0.612 1.00 95.38 102 ARG A N 1
ATOM 766 C CA . ARG A 1 102 ? -10.937 -7.016 -0.524 1.00 95.38 102 ARG A CA 1
ATOM 767 C C . ARG A 1 102 ? -11.663 -6.649 -1.821 1.00 95.38 102 ARG A C 1
ATOM 769 O O . ARG A 1 102 ? -11.225 -7.062 -2.884 1.00 95.38 102 ARG A O 1
ATOM 776 N N . GLU A 1 103 ? -12.763 -5.910 -1.716 1.00 96.00 103 GLU A N 1
ATOM 777 C CA . GLU A 1 103 ? -13.532 -5.376 -2.845 1.00 96.00 103 GLU A CA 1
ATOM 778 C C . GLU A 1 103 ? -13.070 -3.955 -3.212 1.00 96.00 103 GLU A C 1
ATOM 780 O O . GLU A 1 103 ? -13.810 -3.211 -3.846 1.00 96.00 103 GLU A O 1
ATOM 785 N N . GLU A 1 104 ? -11.877 -3.551 -2.754 1.00 93.62 104 GLU A N 1
ATOM 786 C CA . GLU A 1 104 ? -11.243 -2.256 -3.045 1.00 93.62 104 GLU A CA 1
ATOM 787 C C . GLU A 1 104 ? -12.059 -1.034 -2.577 1.00 93.62 104 GLU A C 1
ATOM 789 O O . GLU A 1 104 ? -11.832 0.102 -2.992 1.00 93.62 104 GLU A O 1
ATOM 794 N N . CYS A 1 105 ? -12.995 -1.241 -1.646 1.00 96.50 105 CYS A N 1
ATOM 795 C CA . CYS A 1 105 ? -13.766 -0.160 -1.042 1.00 96.50 105 CYS A CA 1
ATOM 796 C C . CYS A 1 105 ? -12.959 0.489 0.089 1.00 96.50 105 CYS A C 1
ATOM 798 O O . CYS A 1 105 ? -12.477 -0.213 0.980 1.00 96.50 105 CYS A O 1
ATOM 800 N N . LYS A 1 106 ? -12.853 1.825 0.087 1.00 96.38 106 LYS A N 1
ATOM 801 C CA . LYS A 1 106 ? -12.136 2.594 1.119 1.00 96.38 106 LYS A CA 1
ATOM 802 C C . LYS A 1 106 ? -13.115 3.163 2.146 1.00 96.38 106 LYS A C 1
ATOM 804 O O . LYS A 1 106 ? -13.909 4.047 1.828 1.00 96.38 106 LYS A O 1
ATOM 809 N N . ILE A 1 107 ? -13.052 2.662 3.377 1.00 96.56 107 ILE A N 1
ATOM 810 C CA . ILE A 1 107 ? -13.943 3.050 4.479 1.00 96.56 107 ILE A CA 1
ATOM 811 C C . ILE A 1 107 ? -13.172 3.962 5.444 1.00 96.56 107 ILE A C 1
ATOM 813 O O . ILE A 1 107 ? -12.193 3.500 6.036 1.00 96.56 107 ILE A O 1
ATOM 817 N N . PRO A 1 108 ? -13.561 5.238 5.618 1.00 96.25 108 PRO A N 1
ATOM 818 C CA . PRO A 1 108 ? -12.887 6.150 6.538 1.00 96.25 108 PRO A CA 1
ATOM 819 C C . PRO A 1 108 ? -13.187 5.788 7.996 1.00 96.25 108 PRO A C 1
ATOM 821 O O . PRO A 1 108 ? -14.291 5.359 8.309 1.00 96.25 108 PRO A O 1
ATOM 824 N N . GLY A 1 109 ? -12.230 6.007 8.892 1.00 93.81 109 GLY A N 1
ATOM 825 C CA . GLY A 1 109 ? -12.378 5.778 10.327 1.00 93.81 109 GLY A CA 1
ATOM 826 C C . GLY A 1 109 ? -11.390 6.603 11.146 1.00 93.81 109 GLY A C 1
ATOM 827 O O . GLY A 1 109 ? -10.540 7.316 10.606 1.00 93.81 109 GLY A O 1
ATOM 828 N N . LEU A 1 110 ? -11.499 6.509 12.468 1.00 94.56 110 LEU A N 1
ATOM 829 C CA . LEU A 1 110 ? -10.608 7.172 13.413 1.00 94.56 110 LEU A CA 1
ATOM 830 C C . LEU A 1 110 ? -9.875 6.128 14.255 1.00 94.56 110 LEU A C 1
ATOM 832 O O . LEU A 1 110 ? -10.490 5.335 14.966 1.00 94.56 110 LEU A O 1
ATOM 836 N N . LEU A 1 111 ? -8.547 6.148 14.187 1.00 93.06 111 LEU A N 1
ATOM 837 C CA . LEU A 1 111 ? -7.689 5.262 14.955 1.00 93.06 111 LEU A CA 1
ATOM 838 C C . LEU A 1 111 ? -7.453 5.820 16.358 1.00 93.06 111 LEU A C 1
ATOM 840 O O . LEU A 1 111 ? -6.921 6.920 16.523 1.00 93.06 111 LEU A O 1
ATOM 844 N N . GLU A 1 112 ? -7.740 5.006 17.365 1.00 89.19 112 GLU A N 1
ATOM 845 C CA . GLU A 1 112 ? -7.433 5.262 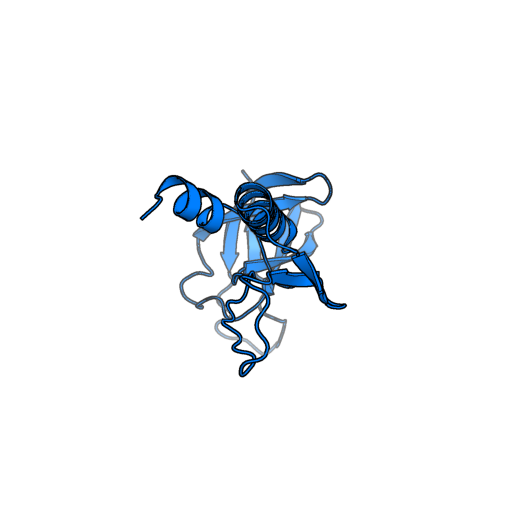18.762 1.00 89.19 112 GLU A CA 1
ATOM 846 C C . GLU A 1 112 ? -6.604 4.117 19.357 1.00 89.19 112 GLU A C 1
ATOM 848 O O . GLU A 1 112 ? -6.978 2.944 19.351 1.00 89.19 112 GLU A O 1
ATOM 853 N N . GLY A 1 113 ? -5.419 4.460 19.856 1.00 78.56 113 GLY A N 1
ATOM 854 C CA . GLY A 1 113 ? -4.520 3.527 20.518 1.00 78.56 113 GLY A CA 1
ATOM 855 C C . GLY A 1 113 ? -4.620 3.642 22.028 1.00 78.56 113 GLY A C 1
ATOM 856 O O . GLY A 1 113 ? -4.353 4.713 22.588 1.00 78.56 113 GLY A O 1
ATOM 857 N N . GLU A 1 114 ? -4.903 2.526 22.697 1.00 65.25 114 GLU A N 1
ATOM 858 C CA . GLU A 1 114 ? -4.829 2.467 24.151 1.00 65.25 114 GLU A CA 1
ATOM 859 C C . GLU A 1 114 ? -3.374 2.627 24.607 1.00 65.25 114 GLU A C 1
ATOM 861 O O . GLU A 1 114 ? -2.469 1.861 24.255 1.00 65.25 114 GLU A O 1
ATOM 866 N N . ARG A 1 115 ? -3.127 3.653 25.422 1.00 52.62 115 ARG A N 1
ATOM 867 C CA . ARG A 1 115 ? -1.842 3.837 26.093 1.00 52.62 115 ARG A CA 1
ATOM 868 C C . ARG A 1 115 ? -1.860 2.931 27.320 1.00 52.62 115 ARG A C 1
ATOM 870 O O . ARG A 1 115 ? -2.300 3.363 28.377 1.00 52.62 115 ARG A O 1
ATOM 877 N N . SER A 1 116 ? -1.427 1.676 27.189 1.00 47.22 116 SER A N 1
ATOM 878 C CA . SER A 1 116 ? -1.274 0.814 28.368 1.00 47.22 116 SER A CA 1
ATOM 879 C C . SER A 1 116 ? -0.255 1.454 29.319 1.00 47.22 116 SER A C 1
ATOM 881 O O . SER A 1 116 ? 0.951 1.465 29.065 1.00 47.22 116 SER A O 1
ATOM 883 N N . GLY A 1 117 ? -0.768 2.070 30.381 1.00 40.34 117 GLY A N 1
ATOM 884 C CA . GLY A 1 117 ? -0.032 2.588 31.519 1.00 40.34 117 GLY A CA 1
ATOM 885 C C . GLY A 1 117 ? -0.605 1.944 32.775 1.00 40.34 117 GLY A C 1
ATOM 886 O O . GLY A 1 117 ? -1.761 2.177 33.102 1.00 40.34 117 GLY A O 1
ATOM 887 N N . ASN A 1 118 ? 0.239 1.168 33.461 1.00 36.84 118 ASN A N 1
ATOM 888 C CA . ASN A 1 118 ? 0.023 0.477 34.738 1.00 36.84 118 ASN A CA 1
ATOM 889 C C . ASN A 1 118 ? -0.963 -0.705 34.775 1.00 36.84 118 ASN A C 1
ATOM 891 O O . ASN A 1 118 ? -2.164 -0.531 34.934 1.00 36.84 118 ASN A O 1
ATOM 895 N N . GLY A 1 119 ? -0.394 -1.917 34.838 1.00 32.94 119 GLY A N 1
ATOM 896 C CA . GLY A 1 119 ? -1.044 -3.076 35.457 1.00 32.94 119 GLY A CA 1
ATOM 897 C C . GLY A 1 119 ? -0.786 -4.404 34.750 1.00 32.94 119 GLY A C 1
ATOM 898 O O . GLY A 1 119 ? -1.573 -4.792 33.907 1.00 32.94 119 GLY A O 1
ATOM 899 N N . GLY A 1 120 ? 0.296 -5.099 35.124 1.00 32.91 120 GLY A N 1
ATOM 900 C CA . GLY A 1 120 ? 0.368 -6.564 35.303 1.00 32.91 120 GLY A CA 1
ATOM 901 C C . GLY A 1 120 ? 0.084 -7.559 34.164 1.00 32.91 120 GLY A C 1
ATOM 902 O O . GLY A 1 120 ? 0.584 -8.677 34.253 1.00 32.91 120 GLY A O 1
ATOM 903 N N . GLU A 1 121 ? -0.633 -7.214 33.099 1.00 33.59 121 GLU A N 1
ATOM 904 C CA . GLU A 1 121 ? -1.024 -8.150 32.043 1.00 33.59 121 GLU A CA 1
ATOM 905 C C . GLU A 1 121 ? -0.533 -7.665 30.682 1.00 33.59 121 GLU A C 1
ATOM 907 O O . GLU A 1 121 ? -0.937 -6.632 30.155 1.00 33.59 121 GLU A O 1
ATOM 912 N N . ARG A 1 122 ? 0.387 -8.437 30.093 1.00 34.56 122 ARG A N 1
ATOM 913 C CA . ARG A 1 122 ? 0.860 -8.255 28.717 1.00 34.56 122 ARG A CA 1
ATOM 914 C C . ARG A 1 122 ? -0.222 -8.707 27.734 1.00 34.56 122 ARG A C 1
ATOM 916 O O . ARG A 1 122 ? -0.032 -9.676 27.005 1.00 34.56 122 ARG A O 1
ATOM 923 N N . THR A 1 123 ? -1.354 -8.016 27.695 1.00 37.78 123 THR A N 1
ATOM 924 C CA . THR A 1 123 ? -2.233 -8.054 26.526 1.00 37.78 123 THR A CA 1
ATOM 925 C C . THR A 1 123 ? -1.591 -7.171 25.465 1.00 37.78 123 THR A C 1
ATOM 927 O O . THR A 1 123 ? -1.327 -5.996 25.715 1.00 37.78 123 THR A O 1
ATOM 930 N N . ALA A 1 124 ? -1.255 -7.747 24.308 1.00 42.38 124 ALA A N 1
ATOM 931 C CA . ALA A 1 124 ? -0.739 -7.010 23.157 1.00 42.38 124 ALA A CA 1
ATOM 932 C C . ALA A 1 124 ? -1.566 -5.729 22.956 1.00 42.38 124 ALA A C 1
ATOM 934 O O . ALA A 1 124 ? -2.774 -5.838 22.770 1.00 42.38 124 ALA A O 1
ATOM 935 N N . GLY A 1 125 ? -0.932 -4.554 23.075 1.00 44.53 125 GLY A N 1
ATOM 936 C CA . GLY A 1 125 ? -1.619 -3.260 23.066 1.00 44.53 125 GLY A CA 1
ATOM 937 C C . GLY A 1 125 ? -2.611 -3.177 21.909 1.00 44.53 125 GLY A C 1
ATOM 938 O O . GLY A 1 125 ? -2.209 -3.266 20.749 1.00 44.53 125 GLY A O 1
ATOM 939 N N . GLY A 1 126 ? -3.898 -3.096 22.245 1.00 55.62 126 GLY A N 1
ATOM 940 C CA . GLY A 1 126 ? -4.982 -3.054 21.275 1.00 55.62 126 GLY A CA 1
ATOM 941 C C . GLY A 1 126 ? -5.070 -1.663 20.664 1.00 55.62 126 GLY A C 1
ATOM 942 O O . GLY A 1 126 ? -5.243 -0.676 21.378 1.00 55.62 126 GLY A O 1
ATOM 943 N N . TYR A 1 127 ? -4.928 -1.576 19.346 1.00 61.28 127 TY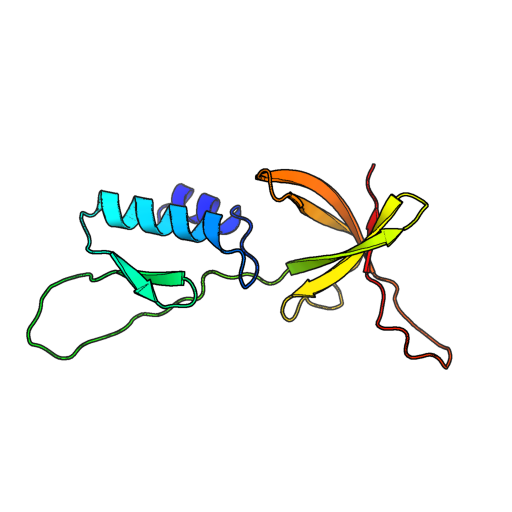R A N 1
ATOM 944 C CA . TYR A 1 127 ? -5.319 -0.388 18.595 1.00 61.28 127 TYR A CA 1
ATOM 945 C C . TYR A 1 127 ? -6.736 -0.615 18.104 1.00 61.28 127 TYR A C 1
ATOM 947 O O . TYR A 1 127 ? -7.000 -1.656 17.506 1.00 61.28 127 TYR A O 1
ATOM 955 N N . ARG A 1 128 ? -7.635 0.333 18.353 1.00 65.62 128 ARG A N 1
ATOM 956 C CA . ARG A 1 128 ? -9.027 0.253 17.920 1.00 65.62 128 ARG A CA 1
ATOM 957 C C . ARG A 1 128 ? -9.306 1.337 16.904 1.00 65.62 128 ARG A C 1
ATOM 959 O O . ARG A 1 128 ? -8.888 2.477 17.065 1.00 65.62 128 ARG A O 1
ATOM 966 N N . CYS A 1 129 ? -10.018 0.980 15.851 1.00 60.75 129 CYS A N 1
ATOM 967 C CA . CYS A 1 129 ? -10.570 1.940 14.917 1.00 60.75 129 CYS A CA 1
ATOM 968 C C . CYS A 1 129 ? -12.062 2.096 15.216 1.00 60.75 129 CYS A C 1
ATOM 970 O O . CYS A 1 129 ? -12.807 1.112 15.200 1.00 60.7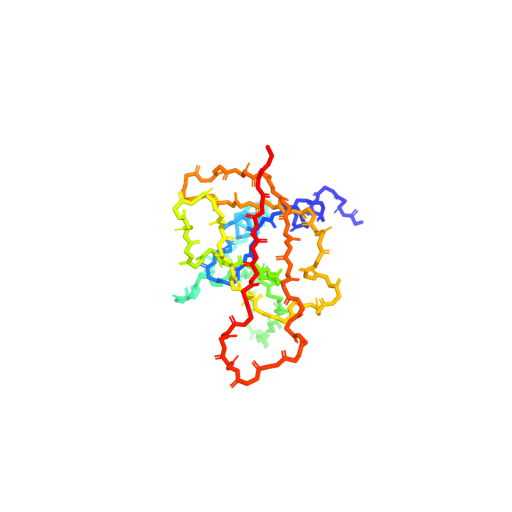5 129 CYS A O 1
ATOM 972 N N . ALA A 1 130 ? -12.472 3.326 15.517 1.00 60.03 130 ALA A N 1
ATOM 973 C CA . ALA A 1 130 ? -13.867 3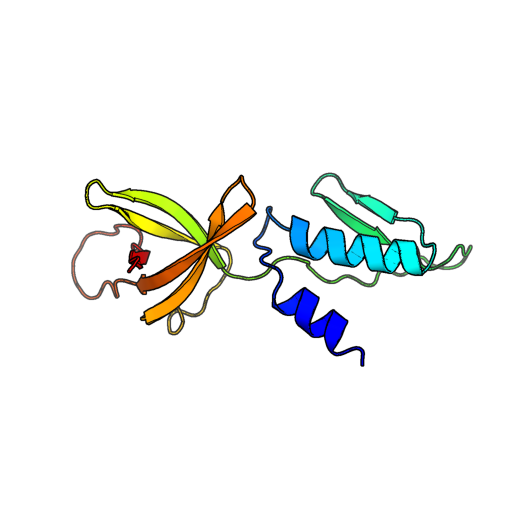.714 15.645 1.00 60.03 130 ALA A CA 1
ATOM 974 C C . ALA A 1 130 ? -14.357 4.296 14.314 1.00 60.03 130 ALA A C 1
ATOM 976 O O . ALA A 1 130 ? -13.634 5.029 13.637 1.00 60.03 130 ALA A O 1
ATOM 977 N N . PHE A 1 131 ? -15.588 3.964 13.946 1.00 53.03 131 PHE A N 1
ATOM 978 C CA . PHE A 1 131 ? -16.256 4.467 12.749 1.00 53.03 131 PHE A CA 1
ATOM 979 C C . PHE A 1 131 ? -17.426 5.355 13.173 1.00 53.03 131 PHE A C 1
ATOM 981 O O . PHE A 1 131 ? -18.098 5.054 14.161 1.00 53.03 131 PHE A O 1
ATOM 988 N N . SER A 1 132 ? -17.632 6.454 12.445 1.00 41.66 132 SER A N 1
ATOM 989 C CA . SER A 1 132 ? -18.780 7.361 12.570 1.00 41.66 132 SER A CA 1
ATOM 990 C C . SER A 1 132 ? -19.682 7.250 11.355 1.00 41.66 132 SER A C 1
ATOM 992 O O . SER A 1 132 ? -19.095 7.222 10.248 1.00 41.66 132 SER A O 1
#

Radius of gyration: 19.15 Å; chains: 1; bounding box: 48×31×59 Å

pLDDT: mean 87.29, std 17.33, range [32.91, 97.38]